Protein AF-0000000083254564 (afdb_homodimer)

pLDDT: mean 92.84, std 11.66, range [45.25, 98.81]

Sequence (172 aa):
MKPLKMPQEQKLALAEKVQSYVYDEFDKEIGQLAAENLVDFMLKELTPFIYNQALGDARAVIRDKVASLEEELYAIEKPMTDARRRMKPLKMPQEQKLALAEKVQSYVYDEFDKEIGQLAAENLVDFMLKELTPFIYNQALGDARAVIRDKVASLEEELYAIEKPMTDARRR

Foldseek 3Di:
DPQDDDDPVVLQVQLVVQQVVCCVPVVDGDDSVVSSVVVVVVSVVCVVVVVVVVVVVVVVVVVVVVVVVVVVVVVPDDDPPPVVVD/DPQDDDDPVVLQVQLVVQQVVCCVPVVDGDDSVVSSVVVVVVSVVCVVVVVVVVVVVVVVVVVVVVVVVVVVVVVPDDDPPPVVVD

Structure (mmCIF, N/CA/C/O backbone):
data_AF-0000000083254564-model_v1
#
loop_
_entity.id
_entity.type
_entity.pdbx_description
1 polymer 'Uncharacterized protein (DUF2164 family)'
#
loop_
_atom_site.group_PDB
_atom_site.id
_atom_site.type_symbol
_atom_site.label_atom_id
_atom_site.label_alt_id
_atom_site.label_comp_id
_atom_site.label_asym_id
_atom_site.label_entity_id
_atom_site.label_seq_id
_atom_site.pdbx_PDB_ins_code
_atom_site.Cartn_x
_atom_site.Cartn_y
_atom_site.Cartn_z
_atom_site.occupancy
_atom_site.B_iso_or_equiv
_atom_site.auth_seq_id
_atom_site.auth_comp_id
_atom_site.auth_asym_id
_atom_site.auth_atom_id
_atom_site.pdbx_PDB_model_num
ATOM 1 N N . MET A 1 1 ? 4.402 -2.918 11.914 1 55.5 1 MET A N 1
ATOM 2 C CA . MET A 1 1 ? 3.162 -2.58 11.219 1 55.5 1 MET A CA 1
ATOM 3 C C . MET A 1 1 ? 2.117 -3.674 11.406 1 55.5 1 MET A C 1
ATOM 5 O O . MET A 1 1 ? 2.461 -4.852 11.539 1 55.5 1 MET A O 1
ATOM 9 N N . LYS A 1 2 ? 0.974 -3.281 11.781 1 64.19 2 LYS A N 1
ATOM 10 C CA . LYS A 1 2 ? -0.047 -4.316 11.922 1 64.19 2 LYS A CA 1
ATOM 11 C C . LYS A 1 2 ? -0.261 -5.066 10.609 1 64.19 2 LYS A C 1
ATOM 13 O O . LYS A 1 2 ? -0.286 -4.457 9.539 1 64.19 2 LYS A O 1
ATOM 18 N N . PRO A 1 3 ? -0.236 -6.332 10.641 1 75.44 3 PRO A N 1
ATOM 19 C CA . PRO A 1 3 ? -0.492 -7.09 9.414 1 75.44 3 PRO A CA 1
ATOM 20 C C . PRO A 1 3 ? -1.812 -6.711 8.742 1 75.44 3 PRO A C 1
ATOM 22 O O . PRO A 1 3 ? -2.818 -6.508 9.43 1 75.44 3 PRO A O 1
ATOM 25 N N . LEU A 1 4 ? -1.613 -6.473 7.438 1 85.38 4 LEU A N 1
ATOM 26 C CA . LEU A 1 4 ? -2.812 -6.129 6.68 1 85.38 4 LEU A CA 1
ATOM 27 C C . LEU A 1 4 ? -3.607 -7.383 6.328 1 85.38 4 LEU A C 1
ATOM 29 O O . LEU A 1 4 ? -3.043 -8.359 5.832 1 85.38 4 LEU A O 1
ATOM 33 N N . LYS A 1 5 ? -4.785 -7.297 6.883 1 88.69 5 LYS A N 1
ATOM 34 C CA . LYS A 1 5 ? -5.66 -8.422 6.566 1 88.69 5 LYS A CA 1
ATOM 35 C C . LYS A 1 5 ? -6.758 -8.008 5.59 1 88.69 5 LYS A C 1
ATOM 37 O O . LYS A 1 5 ? -7.492 -7.055 5.844 1 88.69 5 LYS A O 1
ATOM 42 N N . MET A 1 6 ? -6.789 -8.82 4.539 1 95.81 6 MET A N 1
ATOM 43 C CA . MET A 1 6 ? -7.824 -8.594 3.535 1 95.81 6 MET A CA 1
ATOM 44 C C . MET A 1 6 ? -9.141 -9.242 3.957 1 95.81 6 MET A C 1
ATOM 46 O O . MET A 1 6 ? -9.156 -10.391 4.395 1 95.81 6 MET A O 1
ATOM 50 N N . PRO A 1 7 ? -10.188 -8.5 3.783 1 96.12 7 PRO A N 1
ATOM 51 C CA . PRO A 1 7 ? -11.484 -9.117 4.062 1 96.12 7 PRO A CA 1
ATOM 52 C C . PRO A 1 7 ? -11.703 -10.406 3.277 1 96.12 7 PRO A C 1
ATOM 54 O O . PRO A 1 7 ? -11.312 -10.5 2.111 1 96.12 7 PRO A O 1
ATOM 57 N N . GLN A 1 8 ? -12.344 -11.328 3.91 1 96.38 8 GLN A N 1
ATOM 58 C CA . GLN A 1 8 ? -12.5 -12.672 3.354 1 96.38 8 GLN A CA 1
ATOM 59 C C . GLN A 1 8 ? -13.195 -12.625 1.995 1 96.38 8 GLN A C 1
ATOM 61 O O . GLN A 1 8 ? -12.805 -13.344 1.071 1 96.38 8 GLN A O 1
ATOM 66 N N . GLU A 1 9 ? -14.18 -11.82 1.885 1 97.19 9 GLU A N 1
ATOM 67 C CA . GLU A 1 9 ? -14.922 -11.711 0.629 1 97.19 9 GLU A CA 1
ATOM 68 C C . GLU A 1 9 ? -14.008 -11.25 -0.506 1 97.19 9 GLU A C 1
ATOM 70 O O . GLU A 1 9 ? -14.055 -11.797 -1.606 1 97.19 9 GLU A O 1
ATOM 75 N N . GLN A 1 10 ? -13.195 -10.297 -0.242 1 97.56 10 GLN A N 1
ATOM 76 C CA . GLN A 1 10 ? -12.266 -9.781 -1.236 1 97.56 10 GLN A CA 1
ATOM 77 C C . GLN A 1 10 ? -11.188 -10.812 -1.566 1 97.56 10 GLN A C 1
ATOM 79 O O . GLN A 1 10 ? -10.805 -10.961 -2.729 1 97.56 10 GLN A O 1
ATOM 84 N N . LYS A 1 11 ? -10.719 -11.414 -0.537 1 98.06 11 LYS A N 1
ATOM 85 C CA . LYS A 1 11 ? -9.711 -12.453 -0.737 1 98.06 11 LYS A CA 1
ATOM 86 C C . LYS A 1 11 ? -10.242 -13.578 -1.619 1 98.06 11 LYS A C 1
ATOM 88 O O . LYS A 1 11 ? -9.531 -14.07 -2.498 1 98.06 11 LYS A O 1
ATOM 93 N N . LEU A 1 12 ? -11.453 -14.031 -1.4 1 98.06 12 LEU A N 1
ATOM 94 C CA . LEU A 1 12 ? -12.07 -15.094 -2.184 1 98.06 12 LEU A CA 1
ATOM 95 C C . LEU A 1 12 ? -12.227 -14.672 -3.641 1 98.06 12 LEU A C 1
ATOM 97 O O . LEU A 1 12 ? -11.977 -15.469 -4.551 1 98.06 12 LEU A O 1
ATOM 101 N N . ALA A 1 13 ? -12.633 -13.492 -3.832 1 98.38 13 ALA A N 1
ATOM 102 C CA . ALA A 1 13 ? -12.773 -12.977 -5.191 1 98.38 13 ALA A CA 1
ATOM 103 C C . ALA A 1 13 ? -11.422 -12.953 -5.91 1 98.38 13 ALA A C 1
ATOM 105 O O . ALA A 1 13 ? -11.328 -13.352 -7.074 1 98.38 13 ALA A O 1
ATOM 106 N N . LEU A 1 14 ? -10.453 -12.492 -5.18 1 98.62 14 LEU A N 1
ATOM 107 C CA . LEU A 1 14 ? -9.125 -12.445 -5.773 1 98.62 14 LEU A CA 1
ATOM 108 C C . LEU A 1 14 ? -8.594 -13.852 -6.023 1 98.62 14 LEU A C 1
ATOM 110 O O . LEU A 1 14 ? -7.91 -14.102 -7.023 1 98.62 14 LEU A O 1
ATOM 114 N N . ALA A 1 15 ? -8.906 -14.734 -5.129 1 98.75 15 ALA A N 1
ATOM 115 C CA . ALA A 1 15 ? -8.484 -16.125 -5.289 1 98.75 15 ALA A CA 1
ATOM 116 C C . ALA A 1 15 ? -9.039 -16.719 -6.582 1 98.75 15 ALA A C 1
ATOM 118 O O . ALA A 1 15 ? -8.367 -17.5 -7.258 1 98.75 15 ALA A O 1
ATOM 119 N N . GLU A 1 16 ? -10.227 -16.359 -6.941 1 98.69 16 GLU A N 1
ATOM 120 C CA . GLU A 1 16 ? -10.82 -16.828 -8.188 1 98.69 16 GLU A CA 1
ATOM 121 C C . GLU A 1 16 ? -10.047 -16.312 -9.398 1 98.69 16 GLU A C 1
ATOM 123 O O . GLU A 1 16 ? -9.797 -17.062 -10.344 1 98.69 16 GLU A O 1
ATOM 128 N N . LYS A 1 17 ? -9.672 -15.117 -9.336 1 98.75 17 LYS A N 1
ATOM 129 C CA . LYS A 1 17 ? -8.852 -14.547 -10.398 1 98.75 17 LYS A CA 1
ATOM 130 C C . LYS A 1 17 ? -7.5 -15.25 -10.484 1 98.75 17 LYS A C 1
ATOM 132 O O . LYS A 1 17 ? -6.992 -15.5 -11.578 1 98.75 17 LYS A O 1
ATOM 137 N N . VAL A 1 18 ? -6.961 -15.547 -9.312 1 98.81 18 VAL A N 1
ATOM 138 C CA . VAL A 1 18 ? -5.664 -16.219 -9.242 1 98.81 18 VAL A CA 1
ATOM 139 C C . VAL A 1 18 ? -5.766 -17.609 -9.836 1 98.81 18 VAL A C 1
ATOM 141 O O . VAL A 1 18 ? -4.883 -18.047 -10.586 1 98.81 18 VAL A O 1
ATOM 144 N N . GLN A 1 19 ? -6.859 -18.328 -9.586 1 98.75 19 GLN A N 1
ATOM 145 C CA . GLN A 1 19 ? -7.078 -19.656 -10.164 1 98.75 19 GLN A CA 1
ATOM 146 C C . GLN A 1 19 ? -7.094 -19.594 -11.688 1 98.75 19 GLN A C 1
ATOM 148 O O . GLN A 1 19 ? -6.449 -20.406 -12.359 1 98.75 19 GLN A O 1
ATOM 153 N N . SER A 1 20 ? -7.809 -18.672 -12.156 1 98.69 20 SER A N 1
ATOM 154 C CA . SER A 1 20 ? -7.895 -18.5 -13.602 1 98.69 20 SER A CA 1
ATOM 155 C C . SER A 1 20 ? -6.539 -18.156 -14.203 1 98.69 20 SER A C 1
ATOM 157 O O . SER A 1 20 ? -6.156 -18.688 -15.242 1 98.69 20 SER A O 1
ATOM 159 N N . TYR A 1 21 ? -5.809 -17.312 -13.523 1 98.75 21 TYR A N 1
ATOM 160 C CA . TYR A 1 21 ? -4.496 -16.891 -14 1 98.75 21 TYR A CA 1
ATOM 161 C C . TYR A 1 21 ? -3.533 -18.062 -14.07 1 98.75 21 TYR A C 1
ATOM 163 O O . TYR A 1 21 ? -2.85 -18.25 -15.078 1 98.75 21 TYR A O 1
ATOM 171 N N . VAL A 1 22 ? -3.518 -18.812 -13 1 98.5 22 VAL A N 1
ATOM 172 C CA . VAL A 1 22 ? -2.605 -19.938 -12.906 1 98.5 22 VAL A CA 1
ATOM 173 C C . VAL A 1 22 ? -2.939 -20.969 -13.984 1 98.5 22 VAL A C 1
ATOM 175 O O . VAL A 1 22 ? -2.041 -21.516 -14.633 1 98.5 22 VAL A O 1
ATOM 178 N N . TYR A 1 23 ? -4.188 -21.172 -14.203 1 98 23 TYR A N 1
ATOM 179 C CA . TYR A 1 23 ? -4.605 -22.094 -15.258 1 98 23 TYR A CA 1
ATOM 180 C C . TYR A 1 23 ? -4.164 -21.594 -16.625 1 98 23 TYR A C 1
ATOM 182 O O . TYR A 1 23 ? -3.539 -22.328 -17.391 1 98 23 TYR A O 1
ATOM 190 N N . ASP A 1 24 ? -4.379 -20.375 -16.906 1 98.06 24 ASP A N 1
ATOM 191 C CA . ASP A 1 24 ? -4.109 -19.797 -18.219 1 98.06 24 ASP A CA 1
ATOM 192 C C . ASP A 1 24 ? -2.609 -19.703 -18.484 1 98.06 24 ASP A C 1
ATOM 194 O O . ASP A 1 24 ? -2.146 -19.984 -19.594 1 98.06 24 ASP A O 1
ATOM 198 N N . GLU A 1 25 ? -1.885 -19.391 -17.406 1 97.25 25 GLU A N 1
ATOM 199 C CA . GLU A 1 25 ? -0.475 -19.062 -17.609 1 97.25 25 GLU A CA 1
ATOM 200 C C . GLU A 1 25 ? 0.413 -20.281 -17.344 1 97.25 25 GLU A C 1
ATOM 202 O O . GLU A 1 25 ? 1.452 -20.453 -17.984 1 97.25 25 GLU A O 1
ATOM 207 N N . PHE A 1 26 ? -0.016 -21.094 -16.438 1 96.56 26 PHE A N 1
ATOM 208 C CA . PHE A 1 26 ? 0.868 -22.172 -16.016 1 96.56 26 PHE A CA 1
ATOM 209 C C . PHE A 1 26 ? 0.288 -23.531 -16.406 1 96.56 26 PHE A C 1
ATOM 211 O O . PHE A 1 26 ? 0.918 -24.562 -16.188 1 96.56 26 PHE A O 1
ATOM 218 N N . ASP A 1 27 ? -0.882 -23.516 -16.953 1 96.06 27 ASP A N 1
ATOM 219 C CA . ASP A 1 27 ? -1.569 -24.766 -17.297 1 96.06 27 ASP A CA 1
ATOM 220 C C . ASP A 1 27 ? -1.707 -25.672 -16.094 1 96.06 27 ASP A C 1
ATOM 222 O O . ASP A 1 27 ? -1.43 -26.875 -16.172 1 96.06 27 ASP A O 1
ATOM 226 N N . LYS A 1 28 ? -1.943 -25.094 -15 1 97 28 LYS A N 1
ATOM 227 C CA . LYS A 1 28 ? -2.129 -25.812 -13.734 1 97 28 LYS A CA 1
ATOM 228 C C . LYS A 1 28 ? -3.457 -25.438 -13.086 1 97 28 LYS A C 1
ATOM 230 O O . LYS A 1 28 ? -3.816 -24.25 -13.031 1 97 28 LYS A O 1
ATOM 235 N N . GLU A 1 29 ? -4.18 -26.484 -12.664 1 97.44 29 GLU A N 1
ATOM 236 C CA . GLU A 1 29 ? -5.402 -26.25 -11.898 1 97.44 29 GLU A CA 1
ATOM 237 C C . GLU A 1 29 ? -5.129 -26.312 -10.398 1 97.44 29 GLU A C 1
ATOM 239 O O . GLU A 1 29 ? -4.617 -27.312 -9.898 1 97.44 29 GLU A O 1
ATOM 244 N N . ILE A 1 30 ? -5.43 -25.25 -9.695 1 97.75 30 ILE A N 1
ATOM 245 C CA . ILE A 1 30 ? -5.219 -25.25 -8.25 1 97.75 30 ILE A CA 1
ATOM 246 C C . ILE A 1 30 ? -6.551 -25.031 -7.535 1 97.75 30 ILE A C 1
ATOM 248 O O . ILE A 1 30 ? -7.473 -24.422 -8.102 1 97.75 30 ILE A O 1
ATOM 252 N N . GLY A 1 31 ? -6.734 -25.5 -6.34 1 97.56 31 GLY A N 1
ATOM 253 C CA . GLY A 1 31 ? -7.941 -25.328 -5.543 1 97.56 31 GLY A CA 1
ATOM 254 C C . GLY A 1 31 ? -8.039 -23.953 -4.914 1 97.56 31 GLY A C 1
ATOM 255 O O . GLY A 1 31 ? -7.117 -23.156 -5.016 1 97.56 31 GLY A O 1
ATOM 256 N N . GLN A 1 32 ? -9.195 -23.734 -4.332 1 97.75 32 GLN A N 1
ATOM 257 C CA . GLN A 1 32 ? -9.484 -22.453 -3.711 1 97.75 32 GLN A CA 1
ATOM 258 C C . GLN A 1 32 ? -8.492 -22.141 -2.592 1 97.75 32 GLN A C 1
ATOM 260 O O . GLN A 1 32 ? -7.992 -21.016 -2.49 1 97.75 32 GLN A O 1
ATOM 265 N N . LEU A 1 33 ? -8.18 -23.047 -1.789 1 97.56 33 LEU A N 1
ATOM 266 C CA . LEU A 1 33 ? -7.281 -22.859 -0.657 1 97.56 33 LEU A CA 1
ATOM 267 C C . LEU A 1 33 ? -5.875 -22.5 -1.135 1 97.56 33 LEU A C 1
ATOM 269 O O . LEU A 1 33 ? -5.242 -21.594 -0.589 1 97.56 33 LEU A O 1
ATOM 273 N N . ALA A 1 34 ? -5.414 -23.172 -2.133 1 98.31 34 ALA A N 1
ATOM 274 C CA . ALA A 1 34 ? -4.098 -22.906 -2.701 1 98.31 34 ALA A CA 1
ATOM 275 C C . ALA A 1 34 ? -4.031 -21.484 -3.271 1 98.31 34 ALA A C 1
ATOM 277 O O . ALA A 1 34 ? -3.023 -20.797 -3.123 1 98.31 34 ALA A O 1
ATOM 278 N N . ALA A 1 35 ? -5.117 -21.125 -3.949 1 98.62 35 ALA A N 1
ATOM 279 C CA . ALA A 1 35 ? -5.195 -19.766 -4.504 1 98.62 35 ALA A CA 1
ATOM 280 C C . ALA A 1 35 ? -5.176 -18.719 -3.395 1 98.62 35 ALA A C 1
ATOM 282 O O . ALA A 1 35 ? -4.488 -17.703 -3.506 1 98.62 35 ALA A O 1
ATOM 283 N N . GLU A 1 36 ? -5.93 -19.016 -2.338 1 98.38 36 GLU A N 1
ATOM 284 C CA . GLU A 1 36 ? -5.949 -18.109 -1.2 1 98.38 36 GLU A CA 1
ATOM 285 C C . GLU A 1 36 ? -4.57 -18 -0.558 1 98.38 36 GLU A C 1
ATOM 287 O O . GLU A 1 36 ? -4.16 -16.906 -0.142 1 98.38 36 GLU A O 1
ATOM 292 N N . ASN A 1 37 ? -3.867 -19.062 -0.424 1 98.38 37 ASN A N 1
ATOM 293 C CA . ASN A 1 37 ? -2.527 -19.062 0.15 1 98.38 37 ASN A CA 1
ATOM 294 C C . ASN A 1 37 ? -1.551 -18.266 -0.705 1 98.38 37 ASN A C 1
ATOM 296 O O . ASN A 1 37 ? -0.681 -17.562 -0.176 1 98.38 37 ASN A O 1
ATOM 300 N N . LEU A 1 38 ? -1.747 -18.375 -2 1 98.62 38 LEU A N 1
ATOM 301 C CA . LEU A 1 38 ? -0.91 -17.578 -2.881 1 98.62 38 LEU A CA 1
ATOM 302 C C . LEU A 1 38 ? -1.189 -16.078 -2.688 1 98.62 38 LEU A C 1
ATOM 304 O O . LEU A 1 38 ? -0.262 -15.273 -2.664 1 98.62 38 LEU A O 1
ATOM 308 N N . VAL A 1 39 ? -2.445 -15.734 -2.566 1 98.5 39 VAL A N 1
ATOM 309 C CA . VAL A 1 39 ? -2.82 -14.352 -2.301 1 98.5 39 VAL A CA 1
ATOM 310 C C . VAL A 1 39 ? -2.154 -13.875 -1.013 1 98.5 39 VAL A C 1
ATOM 312 O O . VAL A 1 39 ? -1.57 -12.789 -0.975 1 98.5 39 VAL A O 1
ATOM 315 N N . ASP A 1 40 ? -2.203 -14.656 0.016 1 97.94 40 ASP A N 1
ATOM 316 C CA . ASP A 1 40 ? -1.597 -14.297 1.296 1 97.94 40 ASP A CA 1
ATOM 317 C C . ASP A 1 40 ? -0.085 -14.133 1.159 1 97.94 40 ASP A C 1
ATOM 319 O O . ASP A 1 40 ? 0.499 -13.219 1.745 1 97.94 40 ASP A O 1
ATOM 323 N N . PHE A 1 41 ? 0.51 -14.992 0.424 1 98.56 41 PHE A N 1
ATOM 324 C CA . PHE A 1 41 ? 1.943 -14.914 0.166 1 98.56 41 PHE A CA 1
ATOM 325 C C . PHE A 1 41 ? 2.299 -13.602 -0.526 1 98.56 41 PHE A C 1
ATOM 327 O O . PHE A 1 41 ? 3.227 -12.906 -0.109 1 98.56 41 PHE A O 1
ATOM 334 N N . MET A 1 42 ? 1.563 -13.273 -1.485 1 98.5 42 MET A N 1
ATOM 335 C CA . MET A 1 42 ? 1.836 -12.062 -2.264 1 98.5 42 MET A CA 1
ATOM 336 C C . MET A 1 42 ? 1.524 -10.812 -1.452 1 98.5 42 MET A C 1
ATOM 338 O O . MET A 1 42 ? 2.203 -9.789 -1.59 1 98.5 42 MET A O 1
ATOM 342 N N . LEU A 1 43 ? 0.434 -10.906 -0.68 1 98.19 43 LEU A N 1
ATOM 343 C CA . LEU A 1 43 ? 0.125 -9.805 0.222 1 98.19 43 LEU A CA 1
ATOM 344 C C . LEU A 1 43 ? 1.302 -9.516 1.147 1 98.19 43 LEU A C 1
ATOM 346 O O . LEU A 1 43 ? 1.694 -8.359 1.314 1 98.19 43 LEU A O 1
ATOM 350 N N . LYS A 1 44 ? 1.84 -10.492 1.711 1 97.44 44 LYS A N 1
ATOM 351 C CA . LYS A 1 44 ? 2.975 -10.359 2.619 1 97.44 44 LYS A CA 1
ATOM 352 C C . LYS A 1 44 ? 4.184 -9.758 1.909 1 97.44 44 LYS A C 1
ATOM 354 O O . LYS A 1 44 ? 4.852 -8.875 2.453 1 97.44 44 LYS A O 1
ATOM 359 N N . GLU A 1 45 ? 4.418 -10.117 0.73 1 97.94 45 GLU A N 1
ATOM 360 C CA . GLU A 1 45 ? 5.621 -9.711 0.011 1 97.94 45 GLU A CA 1
ATOM 361 C C . GLU A 1 45 ? 5.465 -8.305 -0.569 1 97.94 45 GLU A C 1
ATOM 363 O O . GLU A 1 45 ? 6.426 -7.535 -0.612 1 97.94 45 GLU A O 1
ATOM 368 N N . LEU A 1 46 ? 4.301 -7.945 -0.985 1 98 46 LEU A N 1
ATOM 369 C CA . LEU A 1 46 ? 4.105 -6.715 -1.744 1 98 46 LEU A CA 1
ATOM 370 C C . LEU A 1 46 ? 3.686 -5.57 -0.826 1 98 46 LEU A C 1
ATOM 372 O O . LEU A 1 46 ? 3.828 -4.398 -1.184 1 98 46 LEU A O 1
ATOM 376 N N . THR A 1 47 ? 3.166 -5.906 0.318 1 98.31 47 THR A N 1
ATOM 377 C CA . THR A 1 47 ? 2.582 -4.891 1.188 1 98.31 47 THR A CA 1
ATOM 378 C C . THR A 1 47 ? 3.623 -3.844 1.572 1 98.31 47 THR A C 1
ATOM 380 O O . THR A 1 47 ? 3.391 -2.643 1.417 1 98.31 47 THR A O 1
ATOM 383 N N . PRO A 1 48 ? 4.797 -4.219 1.965 1 97.5 48 PRO A N 1
ATOM 384 C CA . PRO A 1 48 ? 5.754 -3.188 2.379 1 97.5 48 PRO A CA 1
ATOM 385 C C . PRO A 1 48 ? 6.062 -2.191 1.266 1 97.5 48 PRO A C 1
ATOM 387 O O . PRO A 1 48 ? 6.074 -0.979 1.502 1 97.5 48 PRO A O 1
ATOM 390 N N . PHE A 1 49 ? 6.227 -2.666 0.125 1 97.44 49 PHE A N 1
ATOM 391 C CA . PHE A 1 49 ? 6.559 -1.801 -1 1 97.44 49 PHE A CA 1
ATOM 392 C C . PHE A 1 49 ? 5.41 -0.85 -1.31 1 97.44 49 PHE A C 1
ATOM 394 O O . PHE A 1 49 ? 5.609 0.363 -1.4 1 97.44 49 PHE A O 1
ATOM 401 N N . ILE A 1 50 ? 4.242 -1.29 -1.424 1 97.88 50 ILE A N 1
ATOM 402 C CA . ILE A 1 50 ? 3.07 -0.507 -1.807 1 97.88 50 ILE A CA 1
ATOM 403 C C . ILE A 1 50 ? 2.701 0.454 -0.68 1 97.88 50 ILE A C 1
ATOM 405 O O . ILE A 1 50 ? 2.441 1.635 -0.922 1 97.88 50 ILE A O 1
ATOM 409 N N . TYR A 1 51 ? 2.697 -0.09 0.484 1 97.88 51 TYR A N 1
ATOM 410 C CA . TYR A 1 51 ? 2.326 0.682 1.665 1 97.88 51 TYR A CA 1
ATOM 411 C C . TYR A 1 51 ? 3.266 1.866 1.859 1 97.88 51 TYR A C 1
ATOM 413 O O . TYR A 1 51 ? 2.816 2.996 2.064 1 97.88 51 TYR A O 1
ATOM 421 N N . ASN A 1 52 ? 4.543 1.608 1.712 1 97.38 52 ASN A N 1
ATOM 422 C CA . ASN A 1 52 ? 5.543 2.656 1.872 1 97.38 52 ASN A CA 1
ATOM 423 C C . ASN A 1 52 ? 5.449 3.697 0.759 1 97.38 52 ASN A C 1
ATOM 425 O O . ASN A 1 52 ? 5.652 4.891 0.999 1 97.38 52 ASN A O 1
ATOM 429 N N . GLN A 1 53 ? 5.191 3.25 -0.402 1 97.44 53 GLN A N 1
ATOM 430 C CA . GLN A 1 53 ? 5.004 4.188 -1.505 1 97.44 53 GLN A CA 1
ATOM 431 C C . GLN A 1 53 ? 3.82 5.113 -1.241 1 97.44 53 GLN A C 1
ATOM 433 O O . GLN A 1 53 ? 3.906 6.32 -1.476 1 97.44 53 GLN A O 1
ATOM 438 N N . ALA A 1 54 ? 2.713 4.57 -0.738 1 97.56 54 ALA A N 1
ATOM 439 C CA . ALA A 1 54 ? 1.53 5.363 -0.41 1 97.56 54 ALA A CA 1
ATOM 440 C C . ALA A 1 54 ? 1.845 6.402 0.66 1 97.56 54 ALA A C 1
ATOM 442 O O . ALA A 1 54 ? 1.441 7.562 0.544 1 97.56 54 ALA A O 1
ATOM 443 N N . LEU A 1 55 ? 2.566 5.984 1.682 1 97.81 55 LEU A N 1
ATOM 444 C CA . LEU A 1 55 ? 2.951 6.906 2.746 1 97.81 55 LEU A CA 1
ATOM 445 C C . LEU A 1 55 ? 3.863 8 2.211 1 97.81 55 LEU A C 1
ATOM 447 O O . LEU A 1 55 ? 3.764 9.156 2.631 1 97.81 55 LEU A O 1
ATOM 451 N N . GLY A 1 56 ? 4.785 7.629 1.347 1 97.19 56 GLY A N 1
ATOM 452 C CA . GLY A 1 56 ? 5.629 8.625 0.704 1 97.19 56 GLY A CA 1
ATOM 453 C C . GLY A 1 56 ? 4.84 9.672 -0.062 1 97.19 56 GLY A C 1
ATOM 454 O O . GLY A 1 56 ? 5.109 10.867 0.052 1 97.19 56 GLY A O 1
ATOM 455 N N . ASP A 1 57 ? 3.893 9.203 -0.795 1 97.19 57 ASP A N 1
ATOM 456 C CA . ASP A 1 57 ? 3.018 10.102 -1.538 1 97.19 57 ASP A CA 1
ATOM 457 C C . ASP A 1 57 ? 2.244 11.023 -0.594 1 97.19 57 ASP A C 1
ATOM 459 O O . ASP A 1 57 ? 2.107 12.219 -0.858 1 97.19 57 ASP A O 1
ATOM 463 N N . ALA A 1 58 ? 1.717 10.477 0.487 1 97.69 58 ALA A N 1
ATOM 464 C CA . ALA A 1 58 ? 1.007 11.258 1.494 1 97.69 58 ALA A CA 1
ATOM 465 C C . ALA A 1 58 ? 1.911 12.336 2.092 1 97.69 58 ALA A C 1
ATOM 467 O O . ALA A 1 58 ? 1.491 13.477 2.268 1 97.69 58 ALA A O 1
ATOM 468 N N . ARG A 1 59 ? 3.115 11.969 2.406 1 98 59 ARG A N 1
ATOM 469 C CA . ARG A 1 59 ? 4.074 12.914 2.971 1 98 59 ARG A CA 1
ATOM 470 C C . ARG A 1 59 ? 4.32 14.078 2.018 1 98 59 ARG A C 1
ATOM 472 O O . ARG A 1 59 ? 4.434 15.227 2.449 1 98 59 ARG A O 1
ATOM 479 N N . ALA A 1 60 ? 4.426 13.773 0.751 1 97.38 60 ALA A N 1
ATOM 480 C CA . ALA A 1 60 ? 4.66 14.812 -0.243 1 97.38 60 ALA A CA 1
ATOM 481 C C . ALA A 1 60 ? 3.494 15.797 -0.287 1 97.38 60 ALA A C 1
ATOM 483 O O . ALA A 1 60 ? 3.703 17.016 -0.348 1 97.38 60 ALA A O 1
ATOM 484 N N . VAL A 1 61 ? 2.297 15.32 -0.196 1 97.19 61 VAL A N 1
ATOM 485 C CA . VAL A 1 61 ? 1.097 16.156 -0.195 1 97.19 61 VAL A CA 1
ATOM 486 C C . VAL A 1 61 ? 1.085 17.047 1.045 1 97.19 61 VAL A C 1
ATOM 488 O O . VAL A 1 61 ? 0.818 18.25 0.952 1 97.19 61 VAL A O 1
ATOM 491 N N . ILE A 1 62 ? 1.421 16.469 2.148 1 97.19 62 ILE A N 1
ATOM 492 C CA . ILE A 1 62 ? 1.422 17.188 3.418 1 97.19 62 ILE A CA 1
ATOM 493 C C . ILE A 1 62 ? 2.473 18.297 3.383 1 97.19 62 ILE A C 1
ATOM 495 O O . ILE A 1 62 ? 2.201 19.438 3.783 1 97.19 62 ILE A O 1
ATOM 499 N N . ARG A 1 63 ? 3.623 17.953 2.916 1 97.56 63 ARG A N 1
ATOM 500 C CA . ARG A 1 63 ? 4.691 18.953 2.828 1 97.56 63 ARG A CA 1
ATOM 501 C C . ARG A 1 63 ? 4.262 20.141 1.985 1 97.56 63 ARG A C 1
ATOM 503 O O . ARG A 1 63 ? 4.48 21.297 2.373 1 97.56 63 ARG A O 1
ATOM 510 N N . ASP A 1 64 ? 3.637 19.859 0.867 1 97.56 64 ASP A N 1
ATOM 511 C CA . ASP A 1 64 ? 3.17 20.906 -0.035 1 97.56 64 ASP A CA 1
ATOM 512 C C . ASP A 1 64 ? 2.102 21.781 0.632 1 97.56 64 ASP A C 1
ATOM 514 O O . ASP A 1 64 ? 2.123 23 0.508 1 97.56 64 ASP A O 1
ATOM 518 N N . LYS A 1 65 ? 1.205 21.188 1.371 1 96.31 65 LYS A N 1
ATOM 519 C CA . LYS A 1 65 ? 0.117 21.906 2.023 1 96.31 65 LYS A CA 1
ATOM 520 C C . LYS A 1 65 ? 0.632 22.734 3.201 1 96.31 65 LYS A C 1
ATOM 522 O O . LYS A 1 65 ? 0.185 23.859 3.422 1 96.31 65 LYS A O 1
ATOM 527 N N . VAL A 1 66 ? 1.559 22.188 3.906 1 95.94 66 VAL A N 1
ATOM 528 C CA . VAL A 1 66 ? 2.156 22.906 5.027 1 95.94 66 VAL A CA 1
ATOM 529 C C . VAL A 1 66 ? 2.902 24.141 4.512 1 95.94 66 VAL A C 1
ATOM 531 O O . VAL A 1 66 ? 2.791 25.219 5.086 1 95.94 66 VAL A O 1
ATOM 534 N N . ALA A 1 67 ? 3.637 23.953 3.441 1 97.06 67 ALA A N 1
ATOM 535 C CA . ALA A 1 67 ? 4.324 25.078 2.826 1 97.06 67 ALA A CA 1
ATOM 536 C C . ALA A 1 67 ? 3.334 26.172 2.406 1 97.06 67 ALA A C 1
ATOM 538 O O . ALA A 1 67 ? 3.57 27.359 2.637 1 97.06 67 ALA A O 1
ATOM 539 N N . SER 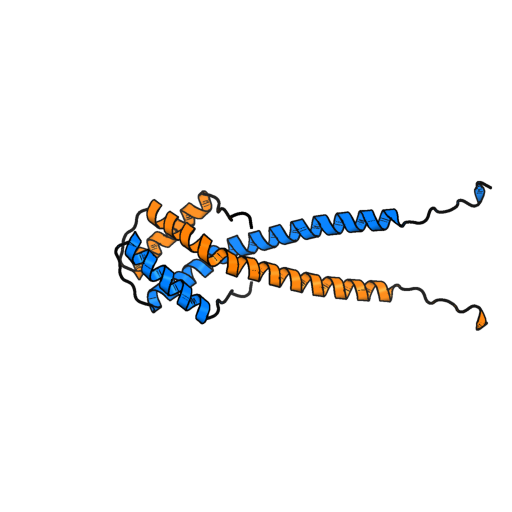A 1 68 ? 2.236 25.766 1.862 1 97.5 68 SER A N 1
ATOM 540 C CA . SER A 1 68 ? 1.188 26.688 1.443 1 97.5 68 SER A CA 1
ATOM 541 C C . SER A 1 68 ? 0.569 27.406 2.641 1 97.5 68 SER A C 1
ATOM 543 O O . SER A 1 68 ? 0.29 28.609 2.58 1 97.5 68 SER A O 1
ATOM 545 N N . LEU A 1 69 ? 0.396 26.672 3.709 1 95.06 69 LEU A N 1
ATOM 546 C CA . LEU A 1 69 ? -0.144 27.234 4.938 1 95.06 69 LEU A CA 1
ATOM 547 C C . LEU A 1 69 ? 0.797 28.297 5.504 1 95.06 69 LEU A C 1
ATOM 549 O O . LEU A 1 69 ? 0.351 29.359 5.941 1 95.06 69 LEU A O 1
ATOM 553 N N . GLU A 1 70 ? 2.008 27.969 5.547 1 95.62 70 GLU A N 1
ATOM 554 C CA . GLU A 1 70 ? 2.998 28.938 6.023 1 95.62 70 GLU A CA 1
ATOM 555 C C . GLU A 1 70 ? 2.945 30.234 5.219 1 95.62 70 GLU A C 1
ATOM 557 O O . GLU A 1 70 ? 2.977 31.328 5.789 1 95.62 70 GLU A O 1
ATOM 562 N N . GLU A 1 71 ? 2.865 30.109 3.926 1 96.69 71 GLU A N 1
ATOM 563 C CA . GLU A 1 71 ? 2.77 31.281 3.049 1 96.69 71 GLU A CA 1
ATOM 564 C C . GLU A 1 71 ? 1.507 32.094 3.338 1 96.69 71 GLU A C 1
ATOM 566 O O . GLU A 1 71 ? 1.548 33.312 3.391 1 96.69 71 GLU A O 1
ATOM 571 N N . GLU A 1 72 ? 0.426 31.422 3.535 1 96.62 72 GLU A N 1
ATOM 572 C CA . GLU A 1 72 ? -0.847 32.062 3.826 1 96.62 72 GLU A CA 1
ATOM 573 C C . GLU A 1 72 ? -0.798 32.812 5.164 1 96.62 72 GLU A C 1
ATOM 575 O O . GLU A 1 72 ? -1.349 33.906 5.297 1 96.62 72 GLU A O 1
ATOM 580 N N . LEU A 1 73 ? -0.141 32.25 6.129 1 94.69 73 LEU A N 1
ATOM 581 C CA . LEU A 1 73 ? 0.013 32.906 7.434 1 94.69 73 LEU A CA 1
ATOM 582 C C . LEU A 1 73 ? 0.874 34.156 7.328 1 94.69 73 LEU A C 1
ATOM 584 O O . LEU A 1 73 ? 0.586 35.156 7.969 1 94.69 73 LEU A O 1
ATOM 588 N N . TYR A 1 74 ? 1.863 34.094 6.504 1 94.31 74 TYR A N 1
ATOM 589 C CA . TYR A 1 74 ? 2.697 35.281 6.293 1 94.31 74 TYR A CA 1
ATOM 590 C C . TYR A 1 74 ? 1.898 36.406 5.641 1 94.31 74 TYR A C 1
ATOM 592 O O . TYR A 1 74 ? 2.07 37.562 5.984 1 94.31 74 TYR A O 1
ATOM 600 N N . ALA A 1 75 ? 1.043 36 4.789 1 94.38 75 ALA A N 1
ATOM 601 C CA . ALA A 1 75 ? 0.266 36.969 4.02 1 94.38 75 ALA A CA 1
ATOM 602 C C . ALA A 1 75 ? -0.707 37.75 4.918 1 94.38 75 ALA A C 1
ATOM 604 O O . ALA A 1 75 ? -1.11 38.875 4.598 1 94.38 75 ALA A O 1
ATOM 605 N N . ILE A 1 76 ? -1.034 37.219 6.039 1 93.5 76 ILE A N 1
ATOM 606 C CA . ILE A 1 76 ? -2.016 37.844 6.906 1 93.5 76 ILE A CA 1
ATOM 607 C C . ILE A 1 76 ? -1.304 38.594 8.039 1 93.5 76 ILE A C 1
ATOM 609 O O . ILE A 1 76 ? -1.949 39.125 8.93 1 93.5 76 ILE A O 1
ATOM 613 N N . GLU A 1 77 ? -0.025 38.531 8.07 1 92.38 77 GLU A N 1
ATOM 614 C CA . GLU A 1 77 ? 0.721 39.312 9.062 1 92.38 77 GLU A CA 1
ATOM 615 C C . GLU A 1 77 ? 0.413 40.812 8.938 1 92.38 77 GLU A C 1
ATOM 617 O O . GLU A 1 77 ? 0.196 41.312 7.84 1 92.38 77 GLU A O 1
ATOM 622 N N . LYS A 1 78 ? 0.242 41.531 10.156 1 89.31 78 LYS A N 1
ATOM 623 C CA . LYS A 1 78 ? -0.006 42.969 10.203 1 89.31 78 LYS A CA 1
ATOM 624 C C . LYS A 1 78 ? 1.298 43.75 10.359 1 89.31 78 LYS A C 1
ATOM 626 O O . LYS A 1 78 ? 2.152 43.375 11.172 1 89.31 78 LYS A O 1
ATOM 631 N N . PRO A 1 79 ? 1.417 44.781 9.352 1 84.81 79 PRO A N 1
ATOM 632 C CA . PRO A 1 79 ? 2.617 45.594 9.5 1 84.81 79 PRO A CA 1
ATOM 633 C C . PRO A 1 79 ? 2.713 46.281 10.867 1 84.81 79 PRO A C 1
ATOM 635 O O . PRO A 1 79 ? 1.689 46.656 11.453 1 84.81 79 PRO A O 1
ATOM 638 N N . MET A 1 80 ? 3.896 46.062 11.492 1 77.25 80 MET A N 1
ATOM 639 C CA . MET A 1 80 ? 4.141 46.844 12.711 1 77.25 80 MET A CA 1
ATOM 640 C C . MET A 1 80 ? 4.277 48.312 12.414 1 77.25 80 MET A C 1
ATOM 642 O O . MET A 1 80 ? 4.902 48.688 11.422 1 77.25 80 MET A O 1
ATOM 646 N N . THR A 1 81 ? 3.186 49.188 12.539 1 64.38 81 THR A N 1
ATOM 647 C CA . THR A 1 81 ? 3.285 50.625 12.344 1 64.38 81 THR A CA 1
ATOM 648 C C . THR A 1 81 ? 4.406 51.188 13.203 1 64.38 81 THR A C 1
ATOM 650 O O . THR A 1 81 ? 4.52 50.875 14.391 1 64.38 81 THR A O 1
ATOM 653 N N . ASP A 1 82 ? 5.559 51.281 12.875 1 60.94 82 ASP A N 1
ATOM 654 C CA . ASP A 1 82 ? 6.543 52.125 13.555 1 60.94 82 ASP A CA 1
ATOM 655 C C . ASP A 1 82 ? 5.961 53.5 13.898 1 60.94 82 ASP A C 1
ATOM 657 O O . ASP A 1 82 ? 5.5 54.219 13.008 1 60.94 82 ASP A O 1
ATOM 661 N N . ALA A 1 83 ? 5.344 53.75 15.117 1 60.97 83 ALA A N 1
ATOM 662 C CA . ALA A 1 83 ? 4.984 55.094 15.547 1 60.97 83 ALA A CA 1
ATOM 663 C C . ALA A 1 83 ? 6.098 56.062 15.242 1 60.97 83 ALA A C 1
ATOM 665 O O . ALA A 1 83 ? 5.895 57.281 15.312 1 60.97 83 ALA A O 1
ATOM 666 N N . ARG A 1 84 ? 7.266 55.719 15.148 1 61.28 84 ARG A N 1
ATOM 667 C CA . ARG A 1 84 ? 8.234 56.812 15 1 61.28 84 ARG A CA 1
ATOM 668 C C . ARG A 1 84 ? 8.109 57.469 13.633 1 61.28 84 ARG A C 1
ATOM 670 O O . ARG A 1 84 ? 8.789 58.469 13.359 1 61.28 84 ARG A O 1
ATOM 677 N N . ARG A 1 85 ? 7.656 56.812 12.578 1 60.28 85 ARG A N 1
ATOM 678 C CA . ARG A 1 85 ? 7.754 57.625 11.367 1 60.28 85 ARG A CA 1
ATOM 679 C C . ARG A 1 85 ? 6.602 58.625 11.289 1 60.28 85 ARG A C 1
ATOM 681 O O . ARG A 1 85 ? 6.398 59.25 10.258 1 60.28 85 ARG A O 1
ATOM 688 N N . ARG A 1 86 ? 5.746 58.75 12.297 1 45.25 86 ARG A N 1
ATOM 689 C CA . ARG A 1 86 ? 5.191 60.094 12.242 1 45.25 86 ARG A CA 1
ATOM 690 C C . ARG A 1 86 ? 6.172 61.094 12.828 1 45.25 86 ARG A C 1
ATOM 692 O O . ARG A 1 86 ? 6.941 60.781 13.734 1 45.25 86 ARG A O 1
ATOM 699 N N . MET B 1 1 ? -4.547 7.137 -10.43 1 55.38 1 MET B N 1
ATOM 700 C CA . MET B 1 1 ? -3.324 6.891 -9.672 1 55.38 1 MET B CA 1
ATOM 701 C C . MET B 1 1 ? -2.197 6.43 -10.594 1 55.38 1 MET B C 1
ATOM 703 O O . MET B 1 1 ? -2.445 5.781 -11.609 1 55.38 1 MET B O 1
ATOM 707 N N . LYS B 1 2 ? -1.109 7.059 -10.484 1 63.97 2 LYS B N 1
ATOM 708 C CA . LYS B 1 2 ? -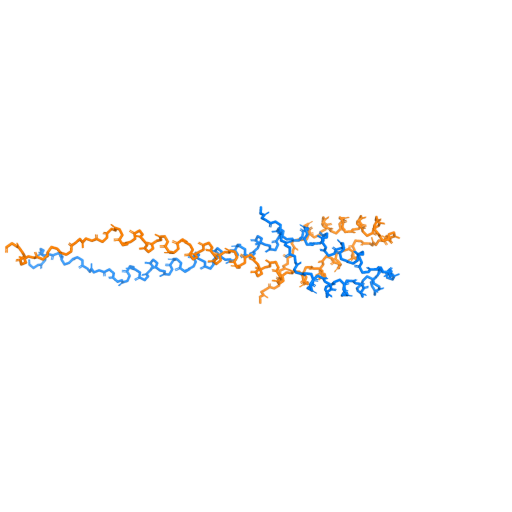0.012 6.602 -11.328 1 63.97 2 LYS B CA 1
ATOM 709 C C . LYS B 1 2 ? 0.322 5.137 -11.062 1 63.97 2 LYS B C 1
ATOM 711 O O . LYS B 1 2 ? 0.329 4.703 -9.906 1 63.97 2 LYS B O 1
ATOM 716 N N . PRO B 1 3 ? 0.414 4.352 -12.039 1 75.38 3 PRO B N 1
ATOM 717 C CA . PRO B 1 3 ? 0.789 2.949 -11.836 1 75.38 3 PRO B CA 1
ATOM 718 C C . PRO B 1 3 ? 2.092 2.797 -11.055 1 75.38 3 PRO B C 1
ATOM 720 O O . PRO B 1 3 ? 3.049 3.537 -11.289 1 75.38 3 PRO B O 1
ATOM 723 N N . LEU B 1 4 ? 1.93 1.915 -10.047 1 85.38 4 LEU B N 1
ATOM 724 C CA . LEU B 1 4 ? 3.121 1.662 -9.242 1 85.38 4 LEU B CA 1
ATOM 725 C C . LEU B 1 4 ? 4.047 0.673 -9.938 1 85.38 4 LEU B C 1
ATOM 727 O O . LEU B 1 4 ? 3.602 -0.375 -10.414 1 85.38 4 LEU B O 1
ATOM 731 N N . LYS B 1 5 ? 5.191 1.264 -10.164 1 88.81 5 LYS B N 1
ATOM 732 C CA . LYS B 1 5 ? 6.188 0.391 -10.781 1 88.81 5 LYS B CA 1
ATOM 733 C C . LYS B 1 5 ? 7.281 0.01 -9.789 1 88.81 5 LYS B C 1
ATOM 735 O O . LYS B 1 5 ? 7.91 0.881 -9.188 1 88.81 5 LYS B O 1
ATOM 740 N N . MET B 1 6 ? 7.434 -1.31 -9.734 1 95.81 6 MET B N 1
ATOM 741 C CA . MET B 1 6 ? 8.484 -1.84 -8.875 1 95.81 6 MET B CA 1
ATOM 742 C C . MET B 1 6 ? 9.836 -1.807 -9.578 1 95.81 6 MET B C 1
ATOM 744 O O . MET B 1 6 ? 9.945 -2.201 -10.742 1 95.81 6 MET B O 1
ATOM 748 N N . PRO B 1 7 ? 10.812 -1.364 -8.852 1 96.12 7 PRO B N 1
ATOM 749 C CA . PRO B 1 7 ? 12.148 -1.422 -9.445 1 96.12 7 PRO B CA 1
ATOM 750 C C . PRO B 1 7 ? 12.523 -2.824 -9.914 1 96.12 7 PRO B C 1
ATOM 752 O O . PRO B 1 7 ? 12.195 -3.812 -9.25 1 96.12 7 PRO B O 1
ATOM 755 N N . GLN B 1 8 ? 13.227 -2.867 -11 1 96.44 8 GLN B N 1
ATOM 756 C CA . GLN B 1 8 ? 13.531 -4.133 -11.656 1 96.44 8 GLN B CA 1
ATOM 757 C C . GLN B 1 8 ? 14.273 -5.078 -10.719 1 96.44 8 GLN B C 1
ATOM 759 O O . GLN B 1 8 ? 14 -6.277 -10.695 1 96.44 8 GLN B O 1
ATOM 764 N N . GLU B 1 9 ? 15.188 -4.551 -9.992 1 97.19 9 GLU B N 1
ATOM 765 C CA . GLU B 1 9 ? 15.961 -5.375 -9.07 1 97.19 9 GLU B CA 1
ATOM 766 C C . GLU B 1 9 ? 15.062 -6.031 -8.023 1 97.19 9 GLU B C 1
ATOM 768 O O . GLU B 1 9 ? 15.203 -7.223 -7.734 1 97.19 9 GLU B O 1
ATOM 773 N N . GLN B 1 10 ? 14.148 -5.305 -7.508 1 97.56 10 GLN B N 1
ATOM 774 C CA . GLN B 1 10 ? 13.211 -5.824 -6.516 1 97.56 10 GLN B CA 1
ATOM 775 C C . GLN B 1 10 ? 12.25 -6.836 -7.141 1 97.56 10 GLN B C 1
ATOM 777 O O . GLN B 1 10 ? 11.938 -7.855 -6.531 1 97.56 10 GLN B O 1
ATOM 782 N N . LYS B 1 11 ? 11.805 -6.484 -8.289 1 98.06 11 LYS B N 1
ATOM 783 C CA . LYS B 1 11 ? 10.914 -7.391 -8.992 1 98.06 11 LYS B CA 1
ATOM 784 C C . LYS B 1 11 ? 11.586 -8.734 -9.266 1 98.06 11 LYS B C 1
ATOM 786 O O . LYS B 1 11 ? 10.969 -9.789 -9.117 1 98.06 11 LYS B O 1
ATOM 791 N N . LEU B 1 12 ? 12.836 -8.742 -9.695 1 98.06 12 LEU B N 1
ATOM 792 C CA . LEU B 1 12 ? 13.578 -9.961 -9.977 1 98.06 12 LEU B CA 1
ATOM 793 C C . LEU B 1 12 ? 13.758 -10.797 -8.711 1 98.06 12 LEU B C 1
ATOM 795 O O . LEU B 1 12 ? 13.625 -12.023 -8.75 1 98.06 12 LEU B O 1
ATOM 799 N N . ALA B 1 13 ? 14.055 -10.148 -7.66 1 98.38 13 ALA B N 1
ATOM 800 C CA . ALA B 1 13 ? 14.203 -10.844 -6.387 1 98.38 13 ALA B CA 1
ATOM 801 C C . ALA B 1 13 ? 12.891 -11.508 -5.969 1 98.38 13 ALA B C 1
ATOM 803 O O . ALA B 1 13 ? 12.883 -12.656 -5.523 1 98.38 13 ALA B O 1
ATOM 804 N N . LEU B 1 14 ? 11.852 -10.75 -6.133 1 98.62 14 LEU B N 1
ATOM 805 C CA . LEU B 1 14 ? 10.547 -11.297 -5.777 1 98.62 14 LEU B CA 1
ATOM 806 C C . LEU B 1 14 ? 10.164 -12.438 -6.719 1 98.62 14 LEU B C 1
ATOM 808 O O . LEU B 1 14 ? 9.555 -13.414 -6.293 1 98.62 14 LEU B O 1
ATOM 812 N N . ALA B 1 15 ? 10.516 -12.281 -7.949 1 98.75 15 ALA B N 1
ATOM 813 C CA . ALA B 1 15 ? 10.242 -13.328 -8.93 1 98.75 15 ALA B CA 1
ATOM 814 C C . ALA B 1 15 ? 10.906 -14.648 -8.523 1 98.75 15 ALA B C 1
ATOM 816 O O . ALA B 1 15 ? 10.328 -15.719 -8.719 1 98.75 15 ALA B O 1
ATOM 817 N N . GLU B 1 16 ? 12.07 -14.57 -7.973 1 98.69 16 GLU B N 1
ATOM 818 C CA . GLU B 1 16 ? 12.758 -15.773 -7.504 1 98.69 16 GLU B CA 1
ATOM 819 C C . GLU B 1 16 ? 11.992 -16.438 -6.367 1 98.69 16 GLU B C 1
ATOM 821 O O . GLU B 1 16 ? 11.852 -17.672 -6.344 1 98.69 16 GLU B O 1
ATOM 826 N N . LYS B 1 17 ? 11.5 -15.664 -5.508 1 98.81 17 LYS B N 1
ATOM 827 C CA . LYS B 1 17 ? 10.68 -16.188 -4.426 1 98.81 17 LYS B CA 1
ATOM 828 C C . LYS B 1 17 ? 9.398 -16.828 -4.965 1 98.81 17 LYS B C 1
ATOM 830 O O . LYS B 1 17 ? 8.969 -17.875 -4.48 1 98.81 17 LYS B O 1
ATOM 835 N N . VAL B 1 18 ? 8.836 -16.188 -5.973 1 98.81 18 VAL B N 1
ATOM 836 C CA . VAL B 1 18 ? 7.609 -16.672 -6.59 1 98.81 18 VAL B CA 1
ATOM 837 C C . VAL B 1 18 ? 7.871 -18.016 -7.277 1 98.81 18 VAL B C 1
ATOM 839 O O . VAL B 1 18 ? 7.066 -18.953 -7.168 1 98.81 18 VAL B O 1
ATOM 842 N N . GLN B 1 19 ? 9.016 -18.172 -7.945 1 98.75 19 GLN B N 1
ATOM 843 C CA . GLN B 1 19 ? 9.383 -19.438 -8.57 1 98.75 19 GLN B CA 1
ATOM 844 C C . GLN B 1 19 ? 9.453 -20.562 -7.543 1 98.75 19 GLN B C 1
ATOM 846 O O . GLN B 1 19 ? 8.922 -21.656 -7.762 1 98.75 19 GLN B O 1
ATOM 851 N N . SER B 1 20 ? 10.102 -20.266 -6.5 1 98.69 20 SER B N 1
ATOM 852 C CA . SER B 1 20 ? 10.234 -21.25 -5.438 1 98.69 20 SER B CA 1
ATOM 853 C C . SER B 1 20 ? 8.875 -21.625 -4.848 1 98.69 20 SER B C 1
ATOM 855 O O . SER B 1 20 ? 8.594 -22.797 -4.617 1 98.69 20 SER B O 1
ATOM 857 N N . TYR B 1 21 ? 8.039 -20.641 -4.68 1 98.75 21 TYR B N 1
ATOM 858 C CA . TYR B 1 21 ? 6.719 -20.859 -4.109 1 98.75 21 TYR B CA 1
ATOM 859 C C . TYR B 1 21 ? 5.879 -21.75 -5.012 1 98.75 21 TYR B C 1
ATOM 861 O O . TYR B 1 21 ? 5.262 -22.719 -4.539 1 98.75 21 TYR B O 1
ATOM 869 N N . VAL B 1 22 ? 5.887 -21.406 -6.266 1 98.5 22 VAL B N 1
ATOM 870 C CA . VAL B 1 22 ? 5.082 -22.141 -7.238 1 98.5 22 VAL B CA 1
ATOM 871 C C . VAL B 1 22 ? 5.562 -23.594 -7.312 1 98.5 22 VAL B C 1
ATOM 873 O O . VAL B 1 22 ? 4.75 -24.516 -7.355 1 98.5 22 VAL B O 1
ATOM 876 N N . TYR B 1 23 ? 6.844 -23.781 -7.277 1 98 23 TYR B N 1
ATOM 877 C CA . TYR B 1 23 ? 7.395 -25.125 -7.289 1 98 23 TYR B CA 1
ATOM 878 C C . TYR B 1 23 ? 6.969 -25.891 -6.043 1 98 23 TYR B C 1
ATOM 880 O O . TYR B 1 23 ? 6.453 -27.016 -6.145 1 98 23 TYR B O 1
ATOM 888 N N . ASP B 1 24 ? 7.066 -25.328 -4.926 1 98.06 24 ASP B N 1
ATOM 889 C CA . ASP B 1 24 ? 6.805 -25.984 -3.648 1 98.06 24 ASP B CA 1
ATOM 890 C C . ASP B 1 24 ? 5.312 -26.266 -3.469 1 98.06 24 ASP B C 1
ATOM 892 O O . ASP B 1 24 ? 4.93 -27.328 -2.988 1 98.06 24 ASP B O 1
ATOM 896 N N . GLU B 1 25 ? 4.512 -25.312 -3.953 1 97.31 25 GLU B N 1
ATOM 897 C CA . GLU B 1 25 ? 3.086 -25.391 -3.641 1 97.31 25 GLU B CA 1
ATOM 898 C C . GLU B 1 25 ? 2.305 -26.031 -4.781 1 97.31 25 GLU B C 1
ATOM 900 O O . GLU B 1 25 ? 1.314 -26.734 -4.543 1 97.31 25 GLU B O 1
ATOM 905 N N . PHE B 1 26 ? 2.775 -25.812 -5.957 1 96.62 26 PHE B N 1
ATOM 906 C CA . PHE B 1 26 ? 1.979 -26.266 -7.094 1 96.62 26 PHE B CA 1
ATOM 907 C C . PHE B 1 26 ? 2.697 -27.359 -7.859 1 96.62 26 PHE B C 1
ATOM 909 O O . PHE B 1 26 ? 2.158 -27.922 -8.82 1 96.62 26 PHE B O 1
ATOM 916 N N . ASP B 1 27 ? 3.887 -27.672 -7.457 1 96.06 27 ASP B N 1
ATOM 917 C CA . ASP B 1 27 ? 4.699 -28.672 -8.148 1 96.06 27 ASP B CA 1
ATOM 918 C C . ASP B 1 27 ? 4.871 -28.312 -9.625 1 96.06 27 ASP B C 1
ATOM 920 O O . ASP B 1 27 ? 4.711 -29.156 -10.5 1 96.06 27 ASP B O 1
ATOM 924 N N . LYS B 1 28 ? 5.02 -27.078 -9.867 1 97 28 LYS B N 1
ATOM 925 C CA . LYS B 1 28 ? 5.219 -26.547 -11.211 1 97 28 LYS B CA 1
ATOM 926 C C . LYS B 1 28 ? 6.473 -25.688 -11.281 1 97 28 LYS B C 1
ATOM 928 O O . LYS B 1 28 ? 6.711 -24.859 -10.398 1 97 28 LYS B O 1
ATOM 933 N N . GLU B 1 29 ? 7.285 -25.969 -12.312 1 97.44 29 GLU B N 1
ATOM 934 C CA . GLU B 1 29 ? 8.445 -25.109 -12.578 1 97.44 29 GLU B CA 1
ATOM 935 C C . GLU B 1 29 ? 8.117 -24.031 -13.609 1 97.44 29 GLU B C 1
ATOM 937 O O . GLU B 1 29 ? 7.684 -24.344 -14.719 1 97.44 29 GLU B O 1
ATOM 942 N N . ILE B 1 30 ? 8.273 -22.797 -13.227 1 97.75 30 ILE B N 1
ATOM 943 C CA . ILE B 1 30 ? 8 -21.703 -14.164 1 97.75 30 ILE B CA 1
ATOM 944 C C . ILE B 1 30 ? 9.273 -20.891 -14.391 1 97.75 30 ILE B C 1
ATOM 946 O O . ILE B 1 30 ? 10.148 -20.844 -13.523 1 97.75 30 ILE B O 1
ATOM 950 N N . GLY B 1 31 ? 9.453 -20.266 -15.516 1 97.62 31 GLY B N 1
ATOM 951 C CA . GLY B 1 31 ? 10.594 -19.438 -15.836 1 97.62 31 GLY B CA 1
ATOM 952 C C . GLY B 1 31 ? 10.539 -18.062 -15.188 1 97.62 31 GLY B C 1
ATOM 953 O O . GLY B 1 31 ? 9.539 -17.719 -14.539 1 97.62 31 GLY B O 1
ATOM 954 N N . GLN B 1 32 ? 11.633 -17.359 -15.352 1 97.75 32 GLN B N 1
ATOM 955 C CA . GLN B 1 32 ? 11.766 -16.031 -14.75 1 97.75 32 GLN B CA 1
ATOM 956 C C . GLN B 1 32 ? 10.703 -15.078 -15.281 1 97.75 32 GLN B C 1
ATOM 958 O O . GLN B 1 32 ? 10.086 -14.336 -14.508 1 97.75 32 GLN B O 1
ATOM 963 N N . LEU B 1 33 ? 10.43 -15.078 -16.5 1 97.5 33 LEU B N 1
ATOM 964 C CA . LEU B 1 33 ? 9.469 -14.172 -17.125 1 97.5 33 LEU B CA 1
ATOM 965 C C . LEU B 1 33 ? 8.055 -14.445 -16.609 1 97.5 33 LEU B C 1
ATOM 967 O O . LEU B 1 33 ? 7.312 -13.516 -16.297 1 97.5 33 LEU B O 1
ATOM 971 N N . ALA B 1 34 ? 7.723 -15.703 -16.5 1 98.25 34 ALA B N 1
ATOM 972 C CA . ALA B 1 34 ? 6.41 -16.094 -15.992 1 98.25 34 ALA B CA 1
ATOM 973 C C . ALA B 1 34 ? 6.238 -15.625 -14.547 1 98.25 34 ALA B C 1
ATOM 975 O O . ALA B 1 34 ? 5.16 -15.172 -14.156 1 98.25 34 ALA B O 1
ATOM 976 N N . ALA B 1 35 ? 7.312 -15.812 -13.773 1 98.62 35 ALA B N 1
ATOM 977 C CA . ALA B 1 35 ? 7.285 -15.367 -12.383 1 98.62 35 ALA B CA 1
ATOM 978 C C . ALA B 1 35 ? 7.117 -13.852 -12.297 1 98.62 35 ALA B C 1
ATOM 980 O O . ALA B 1 35 ? 6.34 -13.359 -11.477 1 98.62 35 ALA B O 1
ATOM 981 N N . GLU B 1 36 ? 7.836 -13.156 -13.172 1 98.38 36 GLU B N 1
ATOM 982 C CA . GLU B 1 36 ? 7.715 -11.703 -13.203 1 98.38 36 GLU B CA 1
ATOM 983 C C . GLU B 1 36 ? 6.305 -11.273 -13.594 1 98.38 36 GLU B C 1
ATOM 985 O O . GLU B 1 36 ? 5.773 -10.305 -13.047 1 98.38 36 GLU B O 1
ATOM 990 N N . ASN B 1 37 ? 5.711 -11.922 -14.531 1 98.38 37 ASN B N 1
ATOM 991 C CA . ASN B 1 37 ? 4.352 -11.609 -14.961 1 98.38 37 ASN B CA 1
ATOM 992 C C . ASN B 1 37 ? 3.342 -11.852 -13.844 1 98.38 37 ASN B C 1
ATOM 994 O O . ASN B 1 37 ? 2.387 -11.086 -13.688 1 98.38 37 ASN B O 1
ATOM 998 N N . LEU B 1 38 ? 3.602 -12.891 -13.086 1 98.62 38 LEU B N 1
ATOM 999 C CA . LEU B 1 38 ? 2.73 -13.133 -11.938 1 98.62 38 LEU B CA 1
ATOM 1000 C C . LEU B 1 38 ? 2.857 -12.016 -10.914 1 98.62 38 LEU B C 1
ATOM 1002 O O . LEU B 1 38 ? 1.856 -11.57 -10.344 1 98.62 38 LEU B O 1
ATOM 1006 N N . VAL B 1 39 ? 4.07 -11.578 -10.664 1 98.56 39 VAL B N 1
ATOM 1007 C CA . VAL B 1 39 ? 4.297 -10.453 -9.758 1 98.56 39 VAL B CA 1
ATOM 1008 C C . VAL B 1 39 ? 3.533 -9.227 -10.25 1 98.56 39 VAL B C 1
ATOM 1010 O O . VAL B 1 39 ? 2.846 -8.562 -9.469 1 98.56 39 VAL B O 1
ATOM 1013 N N . ASP B 1 40 ? 3.607 -8.938 -11.508 1 97.94 40 ASP B N 1
ATOM 1014 C CA . ASP B 1 40 ? 2.914 -7.789 -12.086 1 97.94 40 ASP B CA 1
ATOM 1015 C C . ASP B 1 40 ? 1.4 -7.934 -11.945 1 97.94 40 ASP B C 1
ATOM 1017 O O . ASP B 1 40 ? 0.706 -6.957 -11.648 1 97.94 40 ASP B O 1
ATOM 1021 N N . PHE B 1 41 ? 0.927 -9.102 -12.156 1 98.56 41 PHE B N 1
ATOM 1022 C CA . PHE B 1 41 ? -0.494 -9.383 -12 1 98.56 41 PHE B CA 1
ATOM 1023 C C . PHE B 1 41 ? -0.943 -9.109 -10.57 1 98.56 41 PHE B C 1
ATOM 1025 O O . PHE B 1 41 ? -1.95 -8.438 -10.344 1 98.56 41 PHE B O 1
ATOM 1032 N N . MET B 1 42 ? -0.2 -9.555 -9.656 1 98.5 42 MET B N 1
ATOM 1033 C CA . MET B 1 42 ? -0.552 -9.414 -8.25 1 98.5 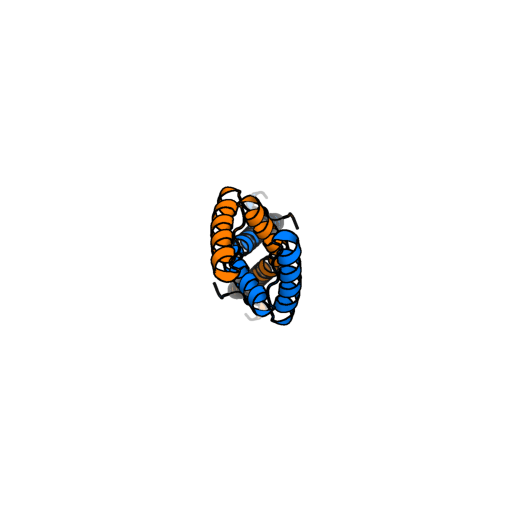42 MET B CA 1
ATOM 1034 C C . MET B 1 42 ? -0.396 -7.965 -7.797 1 98.5 42 MET B C 1
ATOM 1036 O O . MET B 1 42 ? -1.16 -7.484 -6.957 1 98.5 42 MET B O 1
ATOM 1040 N N . LEU B 1 43 ? 0.66 -7.324 -8.32 1 98.19 43 LEU B N 1
ATOM 1041 C CA . LEU B 1 43 ? 0.82 -5.902 -8.039 1 98.19 43 LEU B CA 1
ATOM 1042 C C . LEU B 1 43 ? -0.42 -5.121 -8.469 1 98.19 43 LEU B C 1
ATOM 1044 O O . LEU B 1 43 ? -0.929 -4.297 -7.707 1 98.19 43 LEU B O 1
ATOM 1048 N N . LYS B 1 44 ? -0.889 -5.379 -9.602 1 97.44 44 LYS B N 1
ATOM 1049 C CA . LYS B 1 44 ? -2.07 -4.707 -10.133 1 97.44 44 LYS B CA 1
ATOM 1050 C C . LYS B 1 44 ? -3.297 -4.98 -9.266 1 97.44 44 LYS B C 1
ATOM 1052 O O . LYS B 1 44 ? -4.07 -4.066 -8.977 1 97.44 44 LYS B O 1
ATOM 1057 N N . GLU B 1 45 ? -3.439 -6.141 -8.789 1 97.94 45 GLU B N 1
ATOM 1058 C CA . GLU B 1 45 ? -4.641 -6.543 -8.062 1 97.94 45 GLU B CA 1
ATOM 1059 C C . GLU B 1 45 ? -4.59 -6.078 -6.613 1 97.94 45 GLU B C 1
ATOM 1061 O O . GLU B 1 45 ? -5.617 -5.703 -6.039 1 97.94 45 GLU B O 1
ATOM 1066 N N . LEU B 1 46 ? -3.453 -6.059 -6.02 1 98 46 LEU B N 1
ATOM 1067 C CA . LEU B 1 46 ? -3.336 -5.836 -4.582 1 98 46 LEU B CA 1
ATOM 1068 C C . LEU B 1 46 ? -3.07 -4.367 -4.277 1 98 46 LEU B C 1
ATOM 1070 O O . LEU B 1 46 ? -3.309 -3.906 -3.158 1 98 46 LEU B O 1
ATOM 1074 N N . THR B 1 47 ? -2.564 -3.65 -5.242 1 98.31 47 THR B N 1
ATOM 1075 C CA . THR B 1 47 ? -2.121 -2.281 -5 1 98.31 47 THR B CA 1
ATOM 1076 C C . THR B 1 47 ? -3.275 -1.421 -4.492 1 98.31 47 THR B C 1
ATOM 1078 O O . THR B 1 47 ? -3.154 -0.754 -3.463 1 98.31 47 THR B O 1
ATOM 1081 N N . PRO B 1 48 ? -4.426 -1.466 -5.09 1 97.5 48 PRO B N 1
ATOM 1082 C CA . PRO B 1 48 ? -5.492 -0.583 -4.609 1 97.5 48 PRO B CA 1
ATOM 1083 C C . PRO B 1 48 ? -5.848 -0.83 -3.145 1 97.5 48 PRO B C 1
ATOM 1085 O O . PRO B 1 48 ? -5.984 0.121 -2.371 1 97.5 48 PRO B O 1
ATOM 1088 N N . PHE B 1 49 ? -5.906 -2.02 -2.779 1 97.44 49 PHE B N 1
ATOM 1089 C CA . PHE B 1 49 ? -6.27 -2.359 -1.409 1 97.44 49 PHE B CA 1
ATOM 1090 C C . PHE B 1 49 ? -5.203 -1.882 -0.431 1 97.44 49 PHE B C 1
ATOM 1092 O O . PHE B 1 49 ? -5.512 -1.197 0.547 1 97.44 49 PHE B O 1
ATOM 1099 N N . ILE B 1 50 ? -3.998 -2.141 -0.646 1 97.88 50 ILE B N 1
ATOM 1100 C CA . ILE B 1 50 ? -2.893 -1.822 0.251 1 97.88 50 ILE B CA 1
ATOM 1101 C C . ILE B 1 50 ? -2.668 -0.312 0.279 1 97.88 50 ILE B C 1
ATOM 1103 O O . ILE B 1 50 ? -2.512 0.279 1.351 1 97.88 50 ILE B O 1
ATOM 1107 N N . TYR B 1 51 ? -2.66 0.235 -0.883 1 97.88 51 TYR B N 1
ATOM 1108 C CA . TYR B 1 51 ? -2.42 1.666 -1.033 1 97.88 51 TYR B CA 1
ATOM 1109 C C . TYR B 1 51 ? -3.477 2.477 -0.293 1 97.88 51 TYR B C 1
ATOM 1111 O O . TYR B 1 51 ? -3.148 3.396 0.46 1 97.88 51 TYR B O 1
ATOM 1119 N N . ASN B 1 52 ? -4.719 2.072 -0.449 1 97.44 52 ASN B N 1
ATOM 1120 C CA . ASN B 1 52 ? -5.82 2.768 0.206 1 97.44 52 ASN B CA 1
ATOM 1121 C C . ASN B 1 52 ? -5.777 2.586 1.721 1 97.44 52 ASN B C 1
ATOM 1123 O O . ASN B 1 52 ? -6.105 3.508 2.471 1 97.44 52 ASN B O 1
ATOM 1127 N N . GLN B 1 53 ? -5.43 1.437 2.131 1 97.44 53 GLN B N 1
ATOM 1128 C CA . GLN B 1 53 ? -5.281 1.207 3.564 1 97.44 53 GLN B CA 1
ATOM 1129 C C . GLN B 1 53 ? -4.203 2.111 4.156 1 97.44 53 GLN B C 1
ATOM 1131 O O . GLN B 1 53 ? -4.395 2.691 5.227 1 97.44 53 GLN B O 1
ATOM 1136 N N . ALA B 1 54 ? -3.082 2.254 3.471 1 97.5 54 ALA B N 1
ATOM 1137 C CA . ALA B 1 54 ? -1.994 3.121 3.918 1 97.5 54 ALA B CA 1
ATOM 1138 C C . ALA B 1 54 ? -2.453 4.574 4.016 1 97.5 54 ALA B C 1
ATOM 1140 O O . ALA B 1 54 ? -2.156 5.258 4.996 1 97.5 54 ALA B O 1
ATOM 1141 N N . LEU B 1 55 ? -3.174 5.016 3.01 1 97.81 55 LEU B N 1
ATOM 1142 C CA . LEU B 1 55 ? -3.693 6.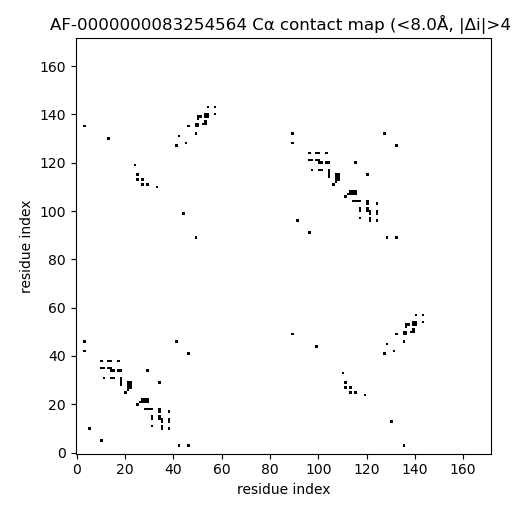379 3.018 1 97.81 55 LEU B CA 1
ATOM 1143 C C . LEU B 1 55 ? -4.68 6.578 4.164 1 97.81 55 LEU B C 1
ATOM 1145 O O . LEU B 1 55 ? -4.711 7.641 4.785 1 97.81 55 LEU B O 1
ATOM 1149 N N . GLY B 1 56 ? -5.523 5.602 4.391 1 97.19 56 GLY B N 1
ATOM 1150 C CA . GLY B 1 56 ? -6.43 5.66 5.531 1 97.19 56 GLY B CA 1
ATOM 1151 C C . GLY B 1 56 ? -5.707 5.812 6.855 1 97.19 56 GLY B C 1
ATOM 1152 O O . GLY B 1 56 ? -6.098 6.637 7.688 1 97.19 56 GLY B O 1
ATOM 1153 N N . ASP B 1 57 ? -4.684 5.055 7.004 1 97.12 57 ASP B N 1
ATOM 1154 C CA . ASP B 1 57 ? -3.863 5.141 8.211 1 97.12 57 ASP B CA 1
ATOM 1155 C C . ASP B 1 57 ? -3.227 6.523 8.344 1 97.12 57 ASP B C 1
ATOM 1157 O O . ASP B 1 57 ? -3.191 7.094 9.43 1 97.12 57 ASP B O 1
ATOM 1161 N N . ALA B 1 58 ? -2.703 7.051 7.254 1 97.69 58 ALA B N 1
ATOM 1162 C CA . ALA B 1 58 ? -2.119 8.391 7.242 1 97.69 58 ALA B CA 1
ATOM 1163 C C . ALA B 1 58 ? -3.148 9.445 7.641 1 97.69 58 ALA B C 1
ATOM 1165 O O . ALA B 1 58 ? -2.852 10.344 8.43 1 97.69 58 ALA B O 1
ATOM 1166 N N . ARG B 1 59 ? -4.332 9.344 7.109 1 98.06 59 ARG B N 1
ATOM 1167 C CA . ARG B 1 59 ? -5.402 10.281 7.426 1 98.06 59 ARG B CA 1
ATOM 1168 C C . ARG B 1 59 ? -5.719 10.266 8.914 1 98.06 59 ARG B C 1
ATOM 1170 O O . ARG B 1 59 ? -5.965 11.32 9.516 1 98.06 59 ARG B O 1
ATOM 1177 N N . ALA B 1 60 ? -5.742 9.078 9.484 1 97.38 60 ALA B N 1
ATOM 1178 C CA . ALA B 1 60 ? -6.031 8.961 10.906 1 97.38 60 ALA B CA 1
ATOM 1179 C C . ALA B 1 60 ? -4.969 9.664 11.75 1 97.38 60 ALA B C 1
ATOM 1181 O O . ALA B 1 60 ? -5.293 10.367 12.711 1 97.38 60 ALA B O 1
ATOM 1182 N N . VAL B 1 61 ? -3.73 9.539 11.383 1 97.19 61 VAL B N 1
ATOM 1183 C CA . VAL B 1 61 ? -2.619 10.18 12.07 1 97.19 61 VAL B CA 1
ATOM 1184 C C . VAL B 1 61 ? -2.748 11.703 11.961 1 97.19 61 VAL B C 1
ATOM 1186 O O . VAL B 1 61 ? -2.598 12.414 12.953 1 97.19 61 VAL B O 1
ATOM 1189 N N . ILE B 1 62 ? -3.07 12.156 10.805 1 97.19 62 ILE B N 1
ATOM 1190 C CA . ILE B 1 62 ? -3.197 13.586 10.539 1 97.19 62 ILE B CA 1
ATOM 1191 C C . ILE B 1 62 ? -4.348 14.156 11.367 1 97.19 62 ILE B C 1
ATOM 1193 O O . ILE B 1 62 ? -4.207 15.211 11.992 1 97.19 62 ILE B O 1
ATOM 1197 N N . ARG B 1 63 ? -5.434 13.477 11.336 1 97.56 63 ARG B N 1
ATOM 1198 C CA . ARG B 1 63 ? -6.59 13.93 12.102 1 97.56 63 ARG B CA 1
ATOM 1199 C C . ARG B 1 63 ? -6.246 14.094 13.578 1 97.56 63 ARG B C 1
ATOM 1201 O O . ARG B 1 63 ? -6.594 15.102 14.195 1 97.56 63 ARG B O 1
ATOM 1208 N N . ASP B 1 64 ? -5.547 13.117 14.125 1 97.56 64 ASP B N 1
ATOM 1209 C CA . ASP B 1 64 ? -5.148 13.141 15.531 1 97.56 64 ASP B CA 1
ATOM 1210 C C . ASP B 1 64 ? -4.199 14.297 15.812 1 97.56 64 ASP B C 1
ATOM 1212 O O . ASP B 1 64 ? -4.332 14.984 16.828 1 97.56 64 ASP B O 1
ATOM 1216 N N . LYS B 1 65 ? -3.277 14.57 14.93 1 96.31 65 LYS B N 1
ATOM 1217 C CA . LYS B 1 65 ? -2.293 15.633 15.117 1 96.31 65 LYS B CA 1
ATOM 1218 C C . LYS B 1 65 ? -2.934 17.016 14.961 1 96.31 65 LYS B C 1
ATOM 1220 O O . LYS B 1 65 ? -2.609 17.938 15.711 1 96.31 65 LYS B O 1
ATOM 1225 N N . VAL B 1 66 ? -3.834 17.125 14.055 1 95.94 66 VAL B N 1
ATOM 1226 C CA . VAL B 1 66 ? -4.547 18.375 13.859 1 95.94 66 VAL B CA 1
ATOM 1227 C C . VAL B 1 66 ? -5.387 18.703 15.094 1 95.94 66 VAL B C 1
ATOM 1229 O O . VAL B 1 66 ? -5.406 19.844 15.562 1 95.94 66 VAL B O 1
ATOM 1232 N N . ALA B 1 67 ? -6.055 17.688 15.602 1 97.12 67 ALA B N 1
ATOM 1233 C CA . ALA B 1 67 ? -6.824 17.875 16.828 1 97.12 67 ALA B CA 1
ATOM 1234 C C . ALA B 1 67 ? -5.926 18.328 17.984 1 97.12 67 ALA B C 1
ATOM 1236 O O . ALA B 1 67 ? -6.285 19.25 18.734 1 97.12 67 ALA B O 1
ATOM 1237 N N . SER B 1 68 ? -4.777 17.75 18.078 1 97.5 68 SER B N 1
ATOM 1238 C CA . SER B 1 68 ? -3.807 18.125 19.109 1 97.5 68 SER B CA 1
ATOM 1239 C C . SER B 1 68 ? -3.311 19.547 18.906 1 97.5 68 SER B C 1
ATOM 1241 O O . SER B 1 68 ? -3.148 20.297 19.875 1 97.5 68 SER B O 1
ATOM 1243 N N . LEU B 1 69 ? -3.111 19.922 17.656 1 95.06 69 LEU B N 1
ATOM 1244 C CA . LEU B 1 69 ? -2.682 21.281 17.344 1 95.06 69 LEU B CA 1
ATOM 1245 C C . LEU B 1 69 ? -3.744 22.297 17.734 1 95.06 69 LEU B C 1
ATOM 1247 O O . LEU B 1 69 ? -3.424 23.344 18.297 1 95.06 69 LEU B O 1
ATOM 1251 N N . GLU B 1 70 ? -4.91 22 17.406 1 95.62 70 GLU B N 1
ATOM 1252 C CA . GLU B 1 70 ? -6.012 22.891 17.781 1 95.62 70 GLU B CA 1
ATOM 1253 C C . GLU B 1 70 ? -6.059 23.094 19.297 1 95.62 70 GLU B C 1
ATOM 1255 O O . GLU B 1 70 ? -6.223 24.219 19.766 1 95.62 70 GLU B O 1
ATOM 1260 N N . GLU B 1 71 ? -5.918 22.031 20.031 1 96.62 71 GLU B N 1
ATOM 1261 C CA . GLU B 1 71 ? -5.91 22.109 21.5 1 96.62 71 GLU B CA 1
ATOM 1262 C C . GLU B 1 71 ? -4.746 22.953 22 1 96.62 71 GLU B C 1
ATOM 1264 O O . GLU B 1 71 ? -4.918 23.766 22.906 1 96.62 71 GLU B O 1
ATOM 1269 N N . GLU B 1 72 ? -3.611 22.797 21.422 1 96.62 72 GLU B N 1
ATOM 1270 C CA . GLU B 1 72 ? -2.426 23.547 21.797 1 96.62 72 GLU B CA 1
ATOM 1271 C C . GLU B 1 72 ? -2.602 25.047 21.5 1 96.62 72 GLU B C 1
ATOM 1273 O O . GLU B 1 72 ? -2.174 25.891 22.297 1 96.62 72 GLU B O 1
ATOM 1278 N N . LEU B 1 73 ? -3.236 25.375 20.438 1 94.69 73 LEU B N 1
ATOM 1279 C CA . LEU B 1 73 ? -3.506 26.766 20.078 1 94.69 73 LEU B CA 1
ATOM 1280 C C . LEU B 1 73 ? -4.488 27.391 21.062 1 94.69 73 LEU B C 1
ATOM 1282 O O . LEU B 1 73 ? -4.328 28.562 21.438 1 94.69 73 LEU B O 1
ATOM 1286 N N . TYR B 1 74 ? -5.434 26.641 21.484 1 94.31 74 TYR B N 1
ATOM 1287 C CA . TYR B 1 74 ? -6.379 27.141 22.484 1 94.31 74 TYR B CA 1
ATOM 1288 C C . TYR B 1 74 ? -5.676 27.422 23.797 1 94.31 74 TYR B C 1
ATOM 1290 O O . TYR B 1 74 ? -5.98 28.422 24.469 1 94.31 74 TYR B O 1
ATOM 1298 N N . ALA B 1 75 ? -4.746 26.609 24.094 1 94.44 75 ALA B N 1
ATOM 1299 C CA . ALA B 1 75 ? -4.043 26.703 25.375 1 94.44 75 ALA B CA 1
ATOM 1300 C C . ALA B 1 75 ? -3.188 27.969 25.438 1 94.44 75 ALA B C 1
ATOM 1302 O O . ALA B 1 75 ? -2.879 28.453 26.531 1 94.44 75 ALA B O 1
ATOM 1303 N N . ILE B 1 76 ? -2.857 28.531 24.344 1 93.56 76 ILE B N 1
ATOM 1304 C CA . ILE B 1 76 ? -1.979 29.688 24.344 1 93.56 76 ILE B CA 1
ATOM 1305 C C . ILE B 1 76 ? -2.807 30.953 24.141 1 93.56 76 ILE B C 1
ATOM 1307 O O . ILE B 1 76 ? -2.254 32.062 24.031 1 93.56 76 ILE B O 1
ATOM 1311 N N . GLU B 1 77 ? -4.07 30.844 24 1 92.44 77 GLU B N 1
ATOM 1312 C CA . GLU B 1 77 ? -4.93 32.031 23.922 1 92.44 77 GLU B CA 1
ATOM 1313 C C . GLU B 1 77 ? -4.77 32.906 25.156 1 92.44 77 GLU B C 1
ATOM 1315 O O . GLU B 1 77 ? -4.566 32.406 26.266 1 92.44 77 GLU B O 1
ATOM 1320 N N . LYS B 1 78 ? -4.715 34.312 24.953 1 89.44 78 LYS B N 1
ATOM 1321 C CA . LYS B 1 78 ? -4.617 35.312 26.047 1 89.44 78 LYS B CA 1
ATOM 1322 C C . LYS B 1 78 ? -5.996 35.781 26.469 1 89.44 78 LYS B C 1
ATOM 1324 O O . LYS B 1 78 ? -6.848 36.062 25.625 1 89.44 78 LYS B O 1
ATOM 1329 N N . PRO B 1 79 ? -6.18 35.656 27.891 1 84.75 79 PRO B N 1
ATOM 1330 C CA . PRO B 1 79 ? -7.461 36.188 28.375 1 84.75 79 PRO B CA 1
ATOM 1331 C C . PRO B 1 79 ? -7.688 37.625 28 1 84.75 79 PRO B C 1
ATOM 1333 O O . PRO B 1 79 ? -6.738 38.438 27.953 1 84.75 79 PRO B O 1
ATOM 1336 N N . MET B 1 80 ? -8.867 37.875 27.375 1 77.38 80 MET B N 1
ATOM 1337 C CA . MET B 1 80 ? -9.25 39.281 27.156 1 77.38 80 MET B CA 1
ATOM 1338 C C . MET B 1 80 ? -9.523 39.969 28.484 1 77.3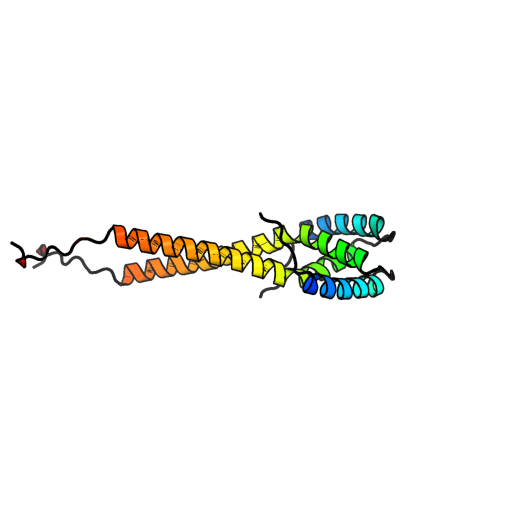8 80 MET B C 1
ATOM 1340 O O . MET B 1 80 ? -10.148 39.406 29.375 1 77.38 80 MET B O 1
ATOM 1344 N N . THR B 1 81 ? -8.531 40.719 29.094 1 64.19 81 THR B N 1
ATOM 1345 C CA . THR B 1 81 ? -8.773 41.5 30.312 1 64.19 81 THR B CA 1
ATOM 1346 C C . THR B 1 81 ? -9.984 42.406 30.141 1 64.19 81 THR B C 1
ATOM 1348 O O . THR B 1 81 ? -10.117 43.094 29.125 1 64.19 81 THR B O 1
ATOM 1351 N N . ASP B 1 82 ? -11.125 42.094 30.359 1 60.59 82 ASP B N 1
ATOM 1352 C CA . ASP B 1 82 ? -12.219 43.062 30.5 1 60.59 82 ASP B CA 1
ATOM 1353 C C . ASP B 1 82 ? -11.789 44.25 31.359 1 60.59 82 ASP B C 1
ATOM 1355 O O . ASP B 1 82 ? -11.383 44.094 32.5 1 60.59 82 ASP B O 1
ATOM 1359 N N . ALA B 1 83 ? -11.234 45.375 30.781 1 60.78 83 ALA B N 1
ATOM 1360 C CA . ALA B 1 83 ? -11.031 46.625 31.547 1 60.78 83 ALA B CA 1
ATOM 1361 C C . ALA B 1 83 ? -12.258 46.938 32.406 1 60.78 83 ALA B C 1
ATOM 1363 O O . ALA B 1 83 ? -12.203 47.781 33.281 1 60.78 83 ALA B O 1
ATOM 1364 N N . ARG B 1 84 ? -13.375 46.531 32.094 1 61 84 ARG B N 1
ATOM 1365 C CA . ARG B 1 84 ? -14.453 47.031 32.938 1 61 84 ARG B CA 1
ATOM 1366 C C . ARG B 1 84 ? -14.375 46.438 34.344 1 61 84 ARG B C 1
ATOM 1368 O O . ARG B 1 84 ? -15.133 46.844 35.219 1 61 84 ARG B O 1
ATOM 1375 N N . ARG B 1 85 ? -13.844 45.25 34.562 1 59.81 85 ARG B N 1
ATOM 1376 C CA . ARG B 1 85 ? -14.016 44.875 35.969 1 59.81 85 ARG B CA 1
ATOM 1377 C C . ARG B 1 85 ? -12.953 45.531 36.844 1 59.81 85 ARG B C 1
ATOM 1379 O O . ARG B 1 85 ? -12.836 45.219 38.031 1 59.81 85 ARG B O 1
ATOM 1386 N N . ARG B 1 86 ? -12.094 46.375 36.344 1 45.91 86 ARG B N 1
ATOM 1387 C CA . ARG B 1 86 ? -11.648 47.25 37.438 1 45.91 86 ARG B CA 1
ATOM 1388 C C . ARG B 1 86 ? -12.672 48.344 37.719 1 45.91 86 ARG B C 1
ATOM 1390 O O . ARG B 1 86 ? -13.375 48.812 36.812 1 45.91 86 ARG B O 1
#

InterPro domains:
  IPR018680 Protein of unknown function DUF2164 [PF09932] (5-77)

Organism: NCBI:txid582686

Radius of gyration: 26.29 Å; Cα contacts (8 Å, |Δi|>4): 97; chains: 2; bounding box: 31×89×56 Å

Solvent-accessible surface area (backbone atoms only — not comparable to full-atom values): 9927 Å² total; per-residue (Å²): 127,81,81,85,77,73,56,65,70,59,44,53,56,49,20,54,51,45,34,53,46,39,30,74,74,64,73,40,90,63,56,69,66,58,24,39,51,49,50,52,52,47,48,66,68,45,40,63,61,43,27,49,50,32,46,52,53,51,50,54,53,48,52,54,49,50,53,50,48,53,52,55,54,58,69,65,58,76,82,78,76,65,73,72,80,105,127,81,80,86,77,73,54,65,71,58,44,52,54,50,18,53,54,46,33,52,46,38,31,74,74,65,73,39,89,63,55,69,65,58,24,39,50,50,50,52,53,47,47,67,68,46,40,62,60,41,28,51,51,31,46,51,53,50,49,53,54,48,53,54,50,50,53,52,48,53,53,54,55,58,70,67,59,76,82,80,75,64,72,72,80,107

Nearest PDB structures (foldseek):
  4gx2-assembly1_B  TM=8.637E-01  e=4.500E+00  Geobacter sulfurreducens PCA
  4gx2-assembly1_B  TM=8.629E-01  e=4.500E+00  Geobacter sulfurreducens PCA

Secondary structure (DSSP, 8-state):
-PPP---HHHHHHHHHHHHHHHHHHH-----HHHHHHHHHHHHHHHHHHHHHHHHHHHHHHHHHHHHHHHHHHHHTPPP---GGG-/-PPP---HHHHHHHHHHHHHHHHHHH-----HHHHHHHHHHHHHHHHHHHHHHHHHHHHHHHHHHHHHHHHHHHHTPPP---GGG-

=== Feature glossary ===
Legend for the data blocks above and below:

— What the protein is —

Sequence gives the chain of amino acids in standard one-letter code (A=alanine, C=cysteine, …, Y=tyrosine), read N→C. It is the only feature that is directly encoded by the gene; all structural features are derived from the folded form of this sequence.

The annotation block draws on four external resources. InterPro: which protein families and domains the sequence belongs to. GO: standardized terms for what the protein does, what process it participates in, and where in the cell it acts. CATH: which structural fold it has in the CATH hierarchy. Organism: the species of origin.

— Where its atoms are —

Atomic coordinates in PDBx/mmCIF format — the same representation the Protein Data Bank distributes. Each line of the _atom_site loop places one backbone atom in Cartesian space (units: ångströms, origin: arbitrary).

Six rendered views show the 3D structure from the faces of a cube — i.e. along ±x, ±y, ±z. Rendering representation is drawn randomly per protein from cartoon (secondary-structure ribbons), sticks (backbone bonds), or molecular surface; coloring is either N→C rainbow (blue at the N-terminus through red at the C-terminus) or one color per chain.

— Local backbone conformation —

DSSP 8-state secondary structure assigns each residue one of H (α-helix), G (3₁₀-helix), I (π-helix), E (extended β-strand), B (isolated β-bridge), T (hydrogen-bonded turn), S (bend), or '-' (coil). The assignment is computed from backbone hydrogen-bond geometry via the Kabsch–Sander algorithm.

P-SEA three-state annotation labels each residue as helix, strand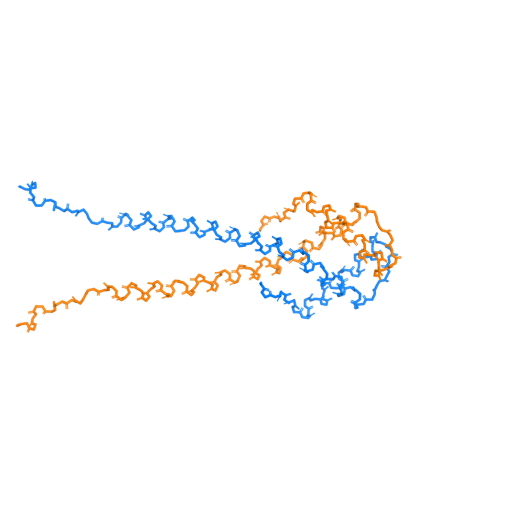, or coil based purely on the geometry of the Cα trace. It serves as a fallback when the full backbone (and thus DSSP) is unavailable.

φ (phi) and ψ (psi) are the two rotatable backbone dihedrals per residue: φ is the C(i-1)–N–Cα–C torsion, ψ is the N–Cα–C–N(i+1) torsion, both in degrees on (−180°, 180°]. α-helical residues cluster near (−60°, −45°); β-strand residues near (−120°, +130°). A Ramachandran plot is simply a scatter of (φ, ψ) for every residue.

— Global shape and packing —

Radius of gyration (Rg) is the root-mean-square distance of Cα atoms from their centroid — a single number for overall size and compactness. A globular domain of N residues has Rg ≈ 2.2·N^0.38 Å; an extended or disordered chain has a much larger Rg. The Cα contact count is the number of residue pairs whose Cα atoms are within 8 Å and are more than four positions apart in sequence — a standard proxy for tertiary packing density. The bounding box is the smallest axis-aligned box enclosing all Cα atoms.

Accessible surface area quantifies burial. A residue with SASA near zero is packed into the hydrophobic core; one with SASA >100 Å² sits on the surface. Computed here via the Shrake–Rupley numerical algorithm with a 1.4 Å probe.

The contact map is a binary N×N matrix image: pixel (i, j) is dark where Cα_i and Cα_j are within 8 Å and |i−j|>4. Because the |i−j|>4 filter removes local helical contacts, off-diagonal stri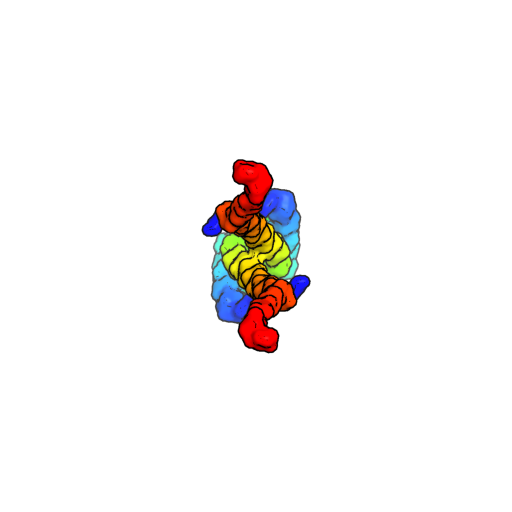pes parallel to the main diagonal indicate parallel β-sheets; stripes perpendicular to it indicate antiparallel β-sheets. The Ramachandran plot scatters every residue's (φ, ψ) pair against the sterically allowed regions. The PAE heatmap renders the predicted-aligned-error matrix.

— Structural neighborhood —

A 3Di character summarizes, for each residue, the relative orientation of the Cα frame of its nearest spatial neighbor. Because it encodes fold topology rather than chemistry, 3Di alignments detect remote structural similarity that sequence alignment misses.

Structural nearest neighbors (via Foldseek easy-search vs the PDB). Reported per hit: target PDB id, E-value, and alignment TM-score. A TM-score above ~0.5 is the conventional threshold for 'same fold'.

— Confidence and disorder —

For AlphaFold models, the B-factor field carries pLDDT — the model's own estimate of local accuracy on a 0–100 scale. Regions with pLDDT<50 should be treated as essentially unmodeled; they often correspond to intrinsically disordered segments.

B-factor (Debye–Waller factor) reflects atomic displacement in the crysta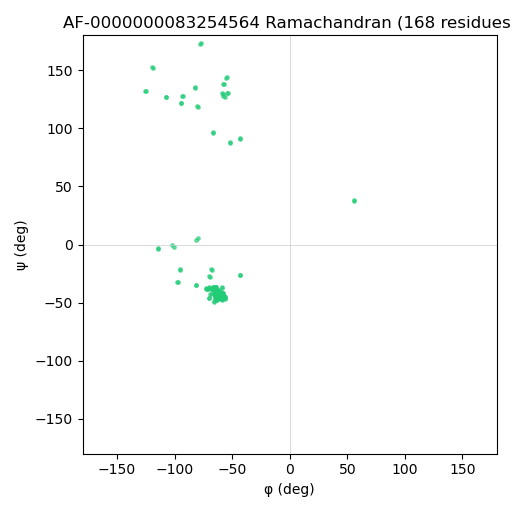l lattice. It is an experimental observable (units Å²), not a prediction; low values mean the atom is pinned down, high values mean it moves or is heterogeneous across the crystal.

Predicted Aligned Error (PAE) is an AlphaFold confidence matrix: entry (i, j) is the expected error in the position of residue j, in ångströms, when the prediction is superimposed on the true structure at residue i. Low PAE within a block of residues means that block is internally rigid and well-predicted; high PAE between two blocks means their relative placement is uncertain even if each block individually is confident.